Protein AF-A0A9E4HMK1-F1 (afdb_monomer)

Solvent-accessible surface area (backbone atoms only — not comparable to full-atom values): 8522 Å² total; per-residue (Å²): 136,86,45,48,33,66,71,36,53,82,72,46,49,84,88,40,60,79,68,74,46,50,74,46,81,95,35,68,50,79,39,81,86,51,72,78,63,62,40,41,37,46,50,65,45,92,65,36,89,63,64,95,88,54,82,64,61,41,36,42,36,30,26,50,78,39,35,35,36,30,38,37,74,36,62,45,74,70,59,61,72,58,53,50,56,36,47,33,49,40,33,56,49,48,57,73,55,47,64,90,90,56,66,46,41,49,39,55,35,59,44,36,73,41,76,53,71,71,55,50,53,54,46,54,71,45,82,57,71,54,89,52,103,73,43,60,69,49,74,46,60,81,56,80,114

pLDDT: mean 70.64, std 12.21, range [39.84, 85.75]

Structure (mmCIF, N/CA/C/O backbone):
data_AF-A0A9E4HMK1-F1
#
_entry.id   AF-A0A9E4HMK1-F1
#
loop_
_atom_site.group_PDB
_atom_site.id
_atom_site.type_symbol
_atom_site.label_atom_id
_atom_site.label_alt_id
_atom_site.label_comp_id
_atom_site.label_asym_id
_atom_site.label_entity_id
_atom_site.label_seq_id
_atom_site.pdbx_PDB_ins_code
_atom_site.Cartn_x
_atom_site.Cartn_y
_atom_site.Cartn_z
_atom_site.occupancy
_atom_site.B_iso_or_equiv
_atom_site.auth_seq_id
_atom_site.auth_comp_id
_atom_site.auth_asym_id
_atom_site.auth_atom_id
_atom_site.pdbx_PDB_model_num
ATOM 1 N N . MET A 1 1 ? -20.129 -8.670 15.553 1.00 42.12 1 MET A N 1
ATOM 2 C CA . MET A 1 1 ? -18.800 -8.469 14.934 1.00 42.12 1 MET A CA 1
ATOM 3 C C . MET A 1 1 ? -18.951 -7.456 13.807 1.00 42.12 1 MET A C 1
ATOM 5 O O . MET A 1 1 ? -19.588 -7.757 12.803 1.00 42.12 1 MET A O 1
ATOM 9 N N . ASN A 1 2 ? -18.479 -6.226 14.021 1.00 48.38 2 ASN A N 1
ATOM 10 C CA . ASN A 1 2 ? -18.560 -5.139 13.044 1.00 48.38 2 ASN A CA 1
ATOM 11 C C . ASN A 1 2 ? -17.327 -5.214 12.144 1.00 48.38 2 ASN A C 1
ATOM 13 O O . ASN A 1 2 ? -16.246 -4.811 12.554 1.00 48.38 2 ASN A O 1
ATOM 17 N N . GLY A 1 3 ? -17.486 -5.793 10.954 1.00 64.25 3 GLY A N 1
ATOM 18 C CA . GLY A 1 3 ? -16.372 -6.033 10.041 1.00 64.25 3 GLY A CA 1
ATOM 19 C C . GLY A 1 3 ? -15.692 -4.737 9.596 1.00 64.25 3 GLY A C 1
ATOM 20 O O . GLY A 1 3 ? -16.339 -3.853 9.024 1.00 64.25 3 GLY A O 1
ATOM 21 N N . PHE A 1 4 ? -14.389 -4.621 9.840 1.00 67.31 4 PHE A N 1
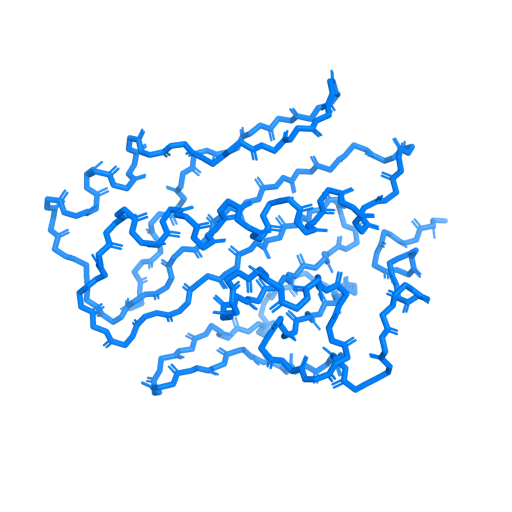ATOM 22 C CA . PHE A 1 4 ? -13.553 -3.499 9.414 1.00 67.31 4 PHE A CA 1
ATOM 23 C C . PHE A 1 4 ? -13.721 -3.217 7.913 1.00 67.31 4 PHE A C 1
ATOM 25 O O . PHE A 1 4 ? -13.953 -2.072 7.516 1.00 67.31 4 PHE A O 1
ATOM 32 N N . ALA A 1 5 ? -13.769 -4.257 7.074 1.00 68.38 5 ALA A N 1
ATOM 33 C CA . ALA A 1 5 ? -14.019 -4.105 5.639 1.00 68.38 5 ALA A CA 1
ATOM 34 C C . ALA A 1 5 ? -15.416 -3.521 5.340 1.00 68.38 5 ALA A C 1
ATOM 36 O O . ALA A 1 5 ? -15.582 -2.711 4.423 1.00 68.38 5 ALA A O 1
ATOM 37 N N . ARG A 1 6 ? -16.430 -3.876 6.142 1.00 69.81 6 ARG A N 1
ATOM 38 C CA . ARG A 1 6 ? -17.801 -3.352 6.016 1.00 69.81 6 ARG A CA 1
ATOM 39 C C . ARG A 1 6 ? -17.878 -1.866 6.369 1.00 69.81 6 ARG A C 1
ATOM 41 O O . ARG A 1 6 ? -18.640 -1.153 5.733 1.00 69.81 6 ARG A O 1
ATOM 48 N N . SER A 1 7 ? -17.078 -1.397 7.325 1.00 70.94 7 SER A N 1
ATOM 49 C CA . SER A 1 7 ? -17.042 0.018 7.732 1.00 70.94 7 SER A CA 1
ATOM 50 C C . SER A 1 7 ? -16.395 0.950 6.695 1.00 70.94 7 SER A C 1
ATOM 52 O O . SER A 1 7 ? -16.710 2.139 6.634 1.00 70.94 7 SER A O 1
ATOM 54 N N . VAL A 1 8 ? -15.505 0.410 5.856 1.00 69.12 8 VAL A N 1
ATOM 55 C CA . VAL A 1 8 ? -14.804 1.156 4.798 1.00 69.12 8 VAL A CA 1
ATOM 56 C C . VAL A 1 8 ? -15.629 1.210 3.513 1.00 69.12 8 VAL A C 1
ATOM 58 O O . VAL A 1 8 ? -15.576 2.199 2.786 1.00 69.12 8 VAL A O 1
ATOM 61 N N . ARG A 1 9 ? -16.439 0.179 3.251 1.00 71.88 9 ARG A N 1
ATOM 62 C CA . ARG A 1 9 ? -17.220 0.023 2.014 1.00 71.88 9 ARG A CA 1
ATOM 63 C C . ARG A 1 9 ? -18.124 1.219 1.646 1.00 71.88 9 ARG A C 1
ATOM 65 O O . ARG A 1 9 ? -18.162 1.543 0.466 1.00 71.88 9 ARG A O 1
ATOM 72 N N . PRO A 1 10 ? -18.807 1.919 2.574 1.00 72.06 10 PRO A N 1
ATOM 73 C CA . PRO A 1 10 ? -19.605 3.102 2.234 1.00 72.06 10 PRO A CA 1
ATOM 74 C C . PRO A 1 10 ? -18.773 4.325 1.820 1.00 72.06 10 PRO A C 1
ATOM 76 O O . PRO A 1 10 ? -19.311 5.262 1.244 1.00 72.06 10 PRO A O 1
ATOM 79 N N . LYS A 1 11 ? -17.467 4.345 2.126 1.00 71.06 11 LYS A N 1
ATOM 80 C CA . LYS A 1 11 ? -16.572 5.485 1.860 1.00 71.06 11 LYS A CA 1
ATOM 81 C C . LYS A 1 11 ? -15.961 5.462 0.454 1.00 71.06 11 LYS A C 1
ATOM 83 O O . LYS A 1 11 ? -15.126 6.308 0.143 1.00 71.06 11 LYS A O 1
ATOM 88 N N . ILE A 1 12 ? -16.325 4.485 -0.375 1.00 66.88 12 ILE A N 1
ATOM 89 C CA . ILE A 1 12 ? -15.730 4.261 -1.694 1.00 66.88 12 ILE A CA 1
ATOM 90 C C . ILE A 1 12 ? -16.798 4.112 -2.774 1.00 66.88 12 ILE A C 1
ATOM 92 O O . ILE A 1 12 ? -17.872 3.566 -2.534 1.00 66.88 12 ILE A O 1
ATOM 96 N N . ALA A 1 13 ? -16.492 4.590 -3.981 1.00 59.56 13 ALA A N 1
ATOM 97 C CA . ALA A 1 13 ? -17.363 4.413 -5.135 1.00 59.56 13 ALA A CA 1
ATOM 98 C C . ALA A 1 13 ? -17.447 2.922 -5.524 1.00 59.56 13 ALA A C 1
ATOM 100 O O . ALA A 1 13 ? -16.430 2.224 -5.562 1.00 59.56 13 ALA A O 1
ATOM 101 N N . ASN A 1 14 ? -18.655 2.439 -5.845 1.00 53.38 14 ASN A N 1
ATOM 102 C CA . ASN A 1 14 ? -18.960 1.022 -6.118 1.00 53.38 14 ASN A CA 1
ATOM 103 C C . ASN A 1 14 ? -18.074 0.355 -7.197 1.00 53.38 14 ASN A C 1
ATOM 105 O O . ASN A 1 14 ? -17.973 -0.867 -7.230 1.00 53.38 14 ASN A O 1
ATOM 109 N N . THR A 1 15 ? -17.404 1.124 -8.058 1.00 50.22 15 THR A N 1
ATOM 110 C CA . THR A 1 15 ? -16.527 0.643 -9.142 1.00 50.22 15 THR A CA 1
ATOM 111 C C . THR A 1 15 ? -15.126 0.209 -8.692 1.00 50.22 15 THR A C 1
ATOM 113 O O . THR A 1 15 ? -14.370 -0.356 -9.490 1.00 50.22 15 THR A O 1
ATOM 116 N N . ALA A 1 16 ? -14.755 0.467 -7.435 1.00 56.44 16 ALA A N 1
ATOM 117 C CA . ALA A 1 16 ? -13.406 0.218 -6.931 1.00 56.44 16 ALA A CA 1
ATOM 118 C C . ALA A 1 16 ? -13.201 -1.177 -6.312 1.00 56.44 16 ALA A C 1
ATOM 120 O O . ALA A 1 16 ? -12.081 -1.468 -5.9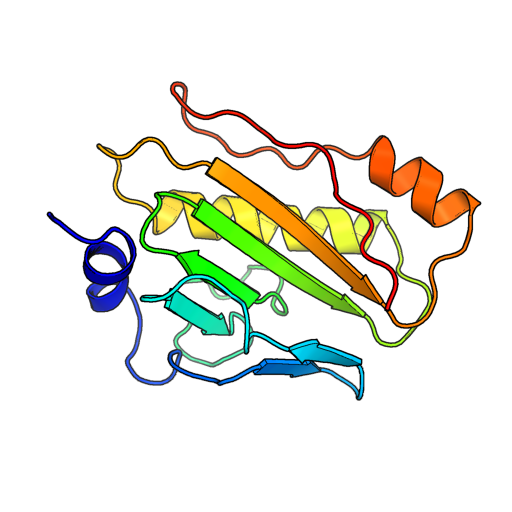07 1.00 56.44 16 ALA A O 1
ATOM 121 N N . CYS A 1 17 ? -14.238 -2.024 -6.230 1.00 55.84 17 CYS A N 1
ATOM 122 C CA . CYS A 1 17 ? -14.233 -3.227 -5.388 1.00 55.84 17 CYS A CA 1
ATOM 123 C C . CYS A 1 17 ? -14.343 -4.547 -6.161 1.00 55.84 17 CYS A C 1
ATOM 125 O O . CYS A 1 17 ? -15.160 -4.657 -7.068 1.00 55.84 17 CYS A O 1
ATOM 127 N N . LEU A 1 18 ? -13.645 -5.562 -5.634 1.00 56.72 18 LEU A N 1
ATOM 128 C CA . LEU A 1 18 ? -13.724 -7.008 -5.920 1.00 56.72 18 LEU A CA 1
ATOM 129 C C . LEU A 1 18 ? -12.919 -7.495 -7.131 1.00 56.72 18 LEU A C 1
ATOM 131 O O . LEU A 1 18 ? -13.330 -7.372 -8.279 1.00 56.72 18 LEU A O 1
ATOM 135 N N . VAL A 1 19 ? -11.782 -8.126 -6.824 1.00 57.03 19 VAL A N 1
ATOM 136 C CA . VAL A 1 19 ? -10.963 -8.893 -7.767 1.00 57.03 19 VAL A CA 1
ATOM 137 C C . VAL A 1 19 ? -10.349 -10.087 -7.014 1.00 57.03 19 VAL A C 1
ATOM 139 O O . VAL A 1 19 ? -9.915 -9.935 -5.867 1.00 57.03 19 VAL A O 1
ATOM 142 N N . ASP A 1 20 ? -10.303 -11.273 -7.630 1.00 61.88 20 ASP A N 1
ATOM 143 C CA . ASP A 1 20 ? -9.651 -12.475 -7.065 1.00 61.88 20 ASP A CA 1
ATOM 144 C C . ASP A 1 20 ? -8.109 -12.387 -7.052 1.00 61.88 20 ASP A C 1
ATOM 146 O O . ASP A 1 20 ? -7.421 -13.197 -6.425 1.00 61.88 20 ASP A O 1
ATOM 150 N N . GLY A 1 21 ? -7.561 -11.346 -7.674 1.00 66.31 21 GLY A N 1
ATOM 151 C CA . GLY A 1 21 ? -6.146 -11.000 -7.691 1.00 66.31 21 GLY A CA 1
ATOM 152 C C . GLY A 1 21 ? -5.950 -9.544 -8.100 1.00 66.31 21 GLY A C 1
ATOM 153 O O . GLY A 1 21 ? -6.849 -8.927 -8.659 1.00 66.31 21 GLY A O 1
ATOM 154 N N . ILE A 1 22 ? -4.776 -8.983 -7.831 1.00 73.88 22 ILE A N 1
ATOM 155 C CA . ILE A 1 22 ? -4.382 -7.667 -8.352 1.00 73.88 22 ILE A CA 1
ATOM 156 C C . ILE A 1 22 ? -3.250 -7.853 -9.351 1.00 73.88 22 ILE A C 1
ATOM 158 O O . ILE A 1 22 ? -2.260 -8.508 -9.042 1.00 73.88 22 ILE A O 1
ATOM 162 N N . GLU A 1 23 ? -3.384 -7.293 -10.548 1.00 70.44 23 GLU A N 1
ATOM 163 C CA . GLU A 1 23 ? -2.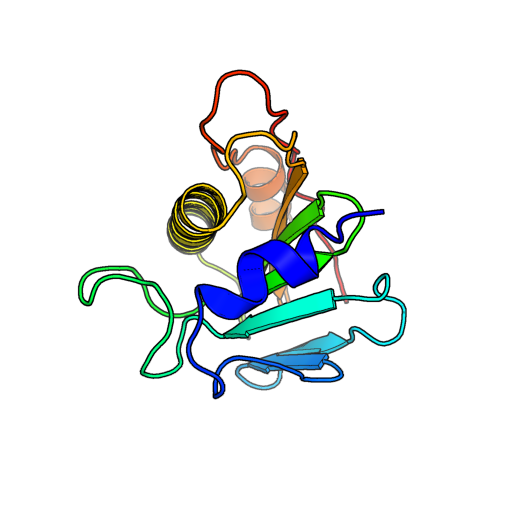368 -7.383 -11.595 1.00 70.44 23 GLU A CA 1
ATOM 164 C C . GLU A 1 23 ? -2.095 -6.006 -12.199 1.00 70.44 23 GLU A C 1
ATOM 166 O O . GLU A 1 23 ? -2.998 -5.191 -12.382 1.00 70.44 23 GLU A O 1
ATOM 171 N N . LYS A 1 24 ? -0.825 -5.742 -12.511 1.00 69.25 24 LYS A N 1
ATOM 172 C CA . LYS A 1 24 ? -0.384 -4.562 -13.244 1.00 69.25 24 LYS A CA 1
ATOM 173 C C . LYS A 1 24 ? 0.865 -4.871 -14.066 1.00 69.25 24 LYS A C 1
ATOM 175 O O . LYS A 1 24 ? 1.874 -5.326 -13.529 1.00 69.25 24 LYS A O 1
ATOM 180 N N . GLY A 1 25 ? 0.821 -4.578 -15.368 1.00 62.19 25 GLY A N 1
ATOM 181 C CA . GLY A 1 25 ? 1.987 -4.689 -16.256 1.00 62.19 25 GLY A CA 1
ATOM 182 C C . GLY A 1 25 ? 2.603 -6.093 -16.298 1.00 62.19 25 GLY A C 1
ATOM 183 O O . GLY A 1 25 ? 3.828 -6.225 -16.269 1.00 62.19 25 GLY A O 1
ATOM 184 N N . GLY A 1 26 ? 1.764 -7.136 -16.287 1.00 65.19 26 GLY A N 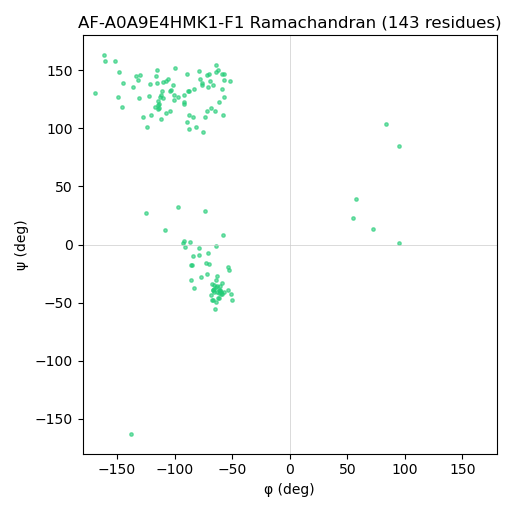1
ATOM 185 C CA . GLY A 1 26 ? 2.181 -8.540 -16.298 1.00 65.19 26 GLY A CA 1
ATOM 186 C C . GLY A 1 26 ? 2.795 -9.036 -14.985 1.00 65.19 26 GLY A C 1
ATOM 187 O O . GLY A 1 26 ? 3.466 -10.068 -14.987 1.00 65.19 26 GLY A O 1
ATOM 188 N N . CYS A 1 27 ? 2.657 -8.288 -13.887 1.00 59.06 27 CYS A N 1
ATOM 189 C CA . CYS A 1 27 ? 3.040 -8.688 -12.535 1.00 59.06 27 CYS A CA 1
ATOM 190 C C . CYS A 1 27 ? 1.797 -8.633 -11.645 1.00 59.06 27 CYS A C 1
ATOM 192 O O . CYS A 1 27 ? 1.025 -7.683 -11.736 1.00 59.06 27 CYS A O 1
ATOM 194 N N . GLY A 1 28 ? 1.599 -9.617 -10.770 1.00 68.00 28 GLY A N 1
ATOM 195 C CA . GLY A 1 28 ? 0.381 -9.677 -9.969 1.00 68.00 28 GLY A CA 1
ATOM 196 C C . GLY A 1 28 ? 0.548 -10.360 -8.624 1.00 68.00 28 GLY A C 1
ATOM 197 O O . GLY A 1 28 ? 1.470 -11.149 -8.403 1.00 68.00 28 GLY A O 1
ATOM 198 N N . VAL A 1 29 ? -0.372 -10.040 -7.721 1.00 69.44 29 VAL A N 1
ATOM 199 C CA . VAL A 1 29 ? -0.545 -10.692 -6.430 1.00 69.44 29 VAL A CA 1
ATOM 200 C C . VAL A 1 29 ? -1.871 -11.446 -6.457 1.00 69.44 29 VAL A C 1
ATOM 202 O O . VAL A 1 29 ? -2.946 -10.852 -6.440 1.00 69.44 29 VAL A O 1
ATOM 205 N N . SER A 1 30 ? -1.776 -12.775 -6.512 1.00 74.19 30 SER A N 1
ATOM 206 C CA . SER A 1 30 ? -2.903 -13.675 -6.232 1.00 74.19 30 SER A CA 1
ATOM 207 C C . SER A 1 30 ? -3.414 -13.429 -4.818 1.00 74.19 30 SER A C 1
ATOM 209 O O . SER A 1 30 ? -2.615 -13.352 -3.882 1.00 74.19 30 SER A O 1
ATOM 211 N N . LEU A 1 31 ? -4.735 -13.327 -4.680 1.00 74.00 31 LEU A N 1
ATOM 212 C CA . LEU A 1 31 ? -5.405 -13.193 -3.395 1.00 74.00 31 LEU A CA 1
ATOM 213 C C . LEU A 1 31 ? -6.161 -14.467 -3.018 1.00 74.00 31 LEU A C 1
ATOM 215 O O . LEU A 1 31 ? -6.959 -14.415 -2.092 1.00 74.00 31 LEU A O 1
ATOM 219 N N . VAL A 1 32 ? -5.954 -15.601 -3.694 1.00 74.00 32 VAL A N 1
ATOM 220 C CA . VAL A 1 32 ? -6.699 -16.847 -3.415 1.00 74.00 32 VAL A CA 1
ATOM 221 C C . VAL A 1 32 ? -6.674 -17.195 -1.920 1.00 74.00 32 VAL A C 1
ATOM 223 O O . VAL A 1 32 ? -7.742 -17.315 -1.323 1.00 74.00 32 VAL A O 1
ATOM 226 N N . ASP A 1 33 ? -5.496 -17.157 -1.293 1.00 70.56 33 ASP A N 1
ATOM 227 C CA . ASP A 1 33 ? -5.312 -17.479 0.133 1.00 70.56 33 ASP A CA 1
ATOM 228 C C . ASP A 1 33 ? -5.412 -16.265 1.075 1.00 70.56 33 ASP A C 1
ATOM 230 O O . ASP A 1 33 ? -5.184 -16.372 2.281 1.00 70.56 33 ASP A O 1
ATOM 234 N N . ALA A 1 34 ? -5.717 -15.073 0.552 1.00 67.56 34 ALA A N 1
ATOM 235 C CA . ALA A 1 34 ? -5.833 -13.888 1.397 1.00 67.56 34 ALA A CA 1
ATOM 236 C C . ALA A 1 34 ? -7.076 -13.994 2.309 1.00 67.56 34 ALA A C 1
ATOM 238 O O . ALA A 1 34 ? -8.140 -14.396 1.827 1.00 67.56 34 ALA A O 1
ATOM 239 N N . PRO A 1 35 ? -7.009 -13.568 3.585 1.00 66.62 35 PRO A N 1
ATOM 240 C CA . PRO A 1 35 ? -8.149 -13.625 4.503 1.00 66.62 35 PRO A CA 1
ATOM 241 C C . PRO A 1 35 ? -9.420 -12.983 3.919 1.00 66.62 35 PRO A C 1
ATOM 243 O O . PRO A 1 35 ? -9.345 -11.954 3.245 1.00 66.62 35 PRO A O 1
ATOM 246 N N . ARG A 1 36 ? -10.590 -13.587 4.163 1.00 68.88 36 ARG A N 1
ATOM 247 C CA . ARG A 1 36 ? -11.917 -13.072 3.768 1.00 68.88 36 ARG A CA 1
ATOM 248 C C . ARG A 1 36 ? -12.754 -12.750 5.027 1.00 68.88 36 ARG A C 1
ATOM 250 O O . ARG A 1 36 ? -12.584 -13.448 6.021 1.00 68.88 36 ARG A O 1
ATOM 257 N N . PRO A 1 37 ? -13.679 -11.766 4.991 1.00 62.03 37 PRO A N 1
ATOM 258 C CA . PRO A 1 37 ? -13.953 -10.855 3.881 1.00 62.03 37 PRO A CA 1
ATOM 259 C C . PRO A 1 37 ? -12.831 -9.824 3.691 1.00 62.03 37 PRO A C 1
ATOM 261 O O . PRO A 1 37 ? -12.196 -9.379 4.646 1.00 62.03 37 PRO A O 1
ATOM 264 N N . ARG A 1 38 ? -12.591 -9.457 2.426 1.00 71.94 38 ARG A N 1
ATOM 265 C CA . ARG A 1 38 ? -11.577 -8.474 2.033 1.00 71.94 38 ARG A CA 1
ATOM 266 C C . ARG A 1 38 ? -12.131 -7.468 1.041 1.00 71.94 38 ARG A C 1
ATOM 268 O O . ARG A 1 38 ? -12.928 -7.815 0.171 1.00 71.94 38 ARG A O 1
ATOM 275 N N . LEU A 1 39 ? -11.668 -6.236 1.163 1.00 74.94 39 LEU A N 1
ATOM 276 C CA . LEU A 1 39 ? -11.972 -5.135 0.266 1.00 74.94 39 LEU A CA 1
ATOM 277 C C . LEU A 1 39 ? -10.686 -4.721 -0.435 1.00 74.94 39 LEU A C 1
ATOM 279 O O . LEU A 1 39 ? -9.748 -4.292 0.228 1.00 74.94 39 LEU A O 1
ATOM 283 N N . VAL A 1 40 ? -10.644 -4.865 -1.755 1.00 78.81 40 VAL A N 1
ATOM 284 C CA . VAL A 1 40 ? -9.532 -4.387 -2.583 1.00 78.81 40 VAL A CA 1
ATOM 285 C C . VAL A 1 40 ? -9.961 -3.072 -3.210 1.00 78.81 40 VAL A C 1
ATOM 287 O O . VAL A 1 40 ? -11.037 -3.029 -3.795 1.00 78.81 40 VAL A O 1
ATOM 290 N N . ILE A 1 41 ? -9.140 -2.035 -3.082 1.00 76.44 41 ILE A N 1
ATOM 291 C CA . ILE A 1 41 ? -9.343 -0.721 -3.691 1.00 76.44 41 ILE A CA 1
ATOM 292 C C . ILE A 1 41 ? -8.196 -0.483 -4.664 1.00 76.44 41 ILE A C 1
ATOM 294 O O . ILE A 1 41 ? -7.039 -0.420 -4.251 1.00 76.44 41 ILE A O 1
ATOM 298 N N . ASP A 1 42 ? -8.524 -0.328 -5.942 1.00 78.56 42 ASP A N 1
ATOM 299 C CA . ASP A 1 42 ? -7.587 0.167 -6.950 1.00 78.56 42 ASP A CA 1
ATOM 300 C C . ASP A 1 42 ? -7.572 1.701 -6.920 1.00 78.56 42 ASP A C 1
ATOM 302 O O . ASP A 1 42 ? -8.549 2.354 -7.298 1.00 78.56 42 ASP A O 1
ATOM 306 N N . LEU A 1 43 ? -6.468 2.280 -6.445 1.00 74.38 43 LEU A N 1
ATOM 307 C CA . LEU A 1 43 ? -6.318 3.728 -6.310 1.00 74.38 43 LEU A CA 1
ATOM 308 C C . LEU A 1 43 ? -5.996 4.432 -7.641 1.00 74.38 43 LEU A C 1
ATOM 310 O O . LEU A 1 43 ? -5.903 5.659 -7.676 1.00 74.38 43 LEU A O 1
ATOM 314 N N . ASP A 1 44 ? -5.820 3.681 -8.733 1.00 71.94 44 ASP A N 1
ATOM 315 C CA . ASP A 1 44 ? -5.638 4.216 -10.089 1.00 71.94 44 ASP A CA 1
ATOM 316 C C . ASP A 1 44 ? -6.985 4.507 -10.782 1.00 71.94 44 ASP A C 1
ATOM 318 O O . ASP A 1 44 ? -7.041 5.260 -11.756 1.00 71.94 44 ASP A O 1
ATOM 322 N N . LYS A 1 45 ? -8.095 3.943 -10.283 1.00 69.56 45 LYS A N 1
ATOM 323 C CA . LYS A 1 45 ? -9.420 4.111 -10.896 1.00 69.56 45 LYS A CA 1
ATOM 324 C C . LYS A 1 45 ? -10.050 5.468 -10.584 1.00 69.56 45 LYS A C 1
ATOM 326 O O . LYS A 1 45 ? -10.000 5.979 -9.464 1.00 69.56 45 LYS A O 1
ATOM 331 N N . THR A 1 46 ? -10.735 6.031 -11.580 1.00 62.69 46 THR A N 1
ATOM 332 C CA . THR A 1 46 ? -11.576 7.222 -11.410 1.00 62.69 46 THR A CA 1
ATOM 333 C C . THR A 1 46 ? -12.640 6.959 -10.342 1.00 62.69 46 THR A C 1
ATOM 335 O O . THR A 1 46 ? -13.372 5.975 -10.426 1.00 62.69 46 THR A O 1
ATOM 338 N N . GLY A 1 47 ? -12.722 7.836 -9.338 1.00 61.81 47 GLY A N 1
ATOM 339 C CA . GLY A 1 47 ? -13.620 7.663 -8.190 1.00 61.81 47 GLY A CA 1
ATOM 340 C C . GLY A 1 47 ? -12.977 7.001 -6.967 1.00 61.81 47 GLY A C 1
ATOM 341 O O . GLY A 1 47 ? -13.657 6.828 -5.956 1.00 61.81 47 GLY A O 1
ATOM 342 N N . ALA A 1 48 ? -11.681 6.663 -7.016 1.00 66.12 48 ALA A N 1
ATOM 343 C CA . ALA A 1 48 ? -10.926 6.304 -5.819 1.00 66.12 48 ALA A CA 1
ATOM 344 C C . ALA A 1 48 ? -10.946 7.461 -4.793 1.00 66.12 48 ALA A C 1
ATOM 346 O O . ALA A 1 48 ? -10.930 8.630 -5.190 1.00 66.12 48 ALA A O 1
ATOM 347 N N . PRO A 1 49 ? -10.936 7.173 -3.479 1.00 64.19 49 PRO A N 1
ATOM 348 C CA . PRO A 1 49 ? -11.060 8.168 -2.404 1.00 64.19 49 PRO A CA 1
ATOM 349 C C . PRO A 1 49 ? -9.795 9.034 -2.196 1.00 64.19 49 PRO A C 1
ATOM 351 O O . PRO A 1 49 ? -9.515 9.487 -1.086 1.00 64.19 49 PRO A O 1
ATOM 354 N N . LEU A 1 50 ? -9.008 9.263 -3.252 1.00 64.19 50 LEU A N 1
ATOM 355 C CA . LEU A 1 50 ? -7.800 10.086 -3.235 1.00 64.19 50 LEU A CA 1
ATOM 356 C C . LEU A 1 50 ? -8.039 11.427 -3.924 1.00 64.19 50 LEU A C 1
ATOM 358 O O . LEU A 1 50 ? -8.703 11.516 -4.955 1.00 64.19 50 LEU A O 1
ATOM 362 N N . GLY A 1 51 ? -7.443 12.486 -3.376 1.00 55.97 51 GLY A N 1
ATOM 363 C CA . GLY A 1 51 ? -7.457 13.799 -4.019 1.00 55.97 51 GLY A CA 1
ATOM 364 C C . GLY A 1 51 ? -6.700 13.777 -5.353 1.00 55.97 51 GLY A C 1
ATOM 365 O O . GLY A 1 51 ? -5.707 13.064 -5.493 1.00 55.97 51 GLY A O 1
ATOM 366 N N . LYS A 1 52 ? -7.122 14.605 -6.323 1.00 50.88 52 LYS A N 1
ATOM 367 C CA . LYS A 1 52 ? -6.5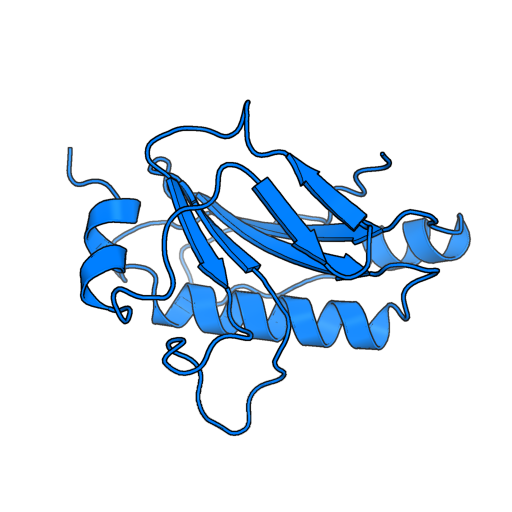68 14.667 -7.698 1.00 50.88 52 LYS A CA 1
ATOM 368 C C . LYS A 1 52 ? -5.037 14.842 -7.779 1.00 50.88 52 LYS A C 1
ATOM 370 O O . LYS A 1 52 ? -4.458 14.496 -8.804 1.00 50.88 52 LYS A O 1
ATOM 375 N N . ALA A 1 53 ? -4.405 15.356 -6.722 1.00 50.47 53 ALA A N 1
ATOM 376 C CA . ALA A 1 53 ? -2.968 15.626 -6.628 1.00 50.47 53 ALA A CA 1
ATOM 377 C C . ALA A 1 53 ? -2.130 14.481 -6.014 1.00 50.47 53 ALA A C 1
ATOM 379 O O . ALA A 1 53 ? -0.924 14.637 -5.836 1.00 50.47 53 ALA A O 1
ATOM 380 N N . GLN A 1 54 ? -2.737 13.350 -5.639 1.00 56.28 54 GLN A N 1
ATOM 381 C CA . GLN A 1 54 ? -2.014 12.252 -4.991 1.00 56.28 54 GLN A CA 1
ATOM 382 C C . GLN A 1 54 ? -1.438 11.274 -6.017 1.00 56.28 54 GLN A C 1
ATOM 384 O O . GLN A 1 54 ? -2.010 11.070 -7.088 1.00 56.28 54 GLN A O 1
ATOM 389 N N . ILE A 1 55 ? -0.276 10.697 -5.691 1.00 57.09 55 ILE A N 1
ATOM 390 C CA . ILE A 1 55 ? 0.427 9.741 -6.548 1.00 57.09 55 ILE A CA 1
ATOM 391 C C . ILE A 1 55 ? -0.514 8.561 -6.814 1.00 57.09 55 ILE A C 1
ATOM 393 O O . ILE A 1 55 ? -0.864 7.818 -5.903 1.00 57.09 55 ILE A O 1
ATOM 397 N N . LYS A 1 56 ? -0.959 8.444 -8.064 1.00 60.75 56 LYS A N 1
ATOM 398 C CA . LYS A 1 56 ? -1.822 7.366 -8.552 1.00 60.75 56 LYS A CA 1
ATOM 399 C C . LYS A 1 56 ? -0.952 6.137 -8.780 1.00 60.75 56 LYS A C 1
ATOM 401 O O . LYS A 1 56 ? 0.198 6.306 -9.190 1.00 60.75 56 LYS A O 1
ATOM 406 N N . ARG A 1 57 ? -1.520 4.941 -8.606 1.00 65.06 57 ARG A N 1
ATOM 407 C CA . ARG A 1 57 ? -0.897 3.599 -8.659 1.00 65.06 57 ARG A CA 1
ATOM 408 C C . ARG A 1 57 ? -0.488 3.080 -7.278 1.00 65.06 57 ARG A C 1
ATOM 410 O O . ARG A 1 57 ? 0.666 3.235 -6.908 1.00 65.06 57 ARG A O 1
ATOM 417 N N . ASP A 1 58 ? -1.465 2.476 -6.600 1.00 74.56 58 ASP A N 1
ATOM 418 C CA . ASP A 1 58 ? -1.336 1.541 -5.475 1.00 74.56 58 ASP A CA 1
ATOM 419 C C . ASP A 1 58 ? -2.657 0.753 -5.343 1.00 74.56 58 ASP A C 1
ATOM 421 O O . ASP A 1 58 ? -3.716 1.223 -5.774 1.00 74.56 58 ASP A O 1
ATOM 425 N N . PHE A 1 59 ? -2.613 -0.422 -4.717 1.00 80.75 59 PHE A N 1
ATOM 426 C CA . PHE A 1 59 ? -3.802 -1.146 -4.261 1.00 80.75 59 PHE A CA 1
ATOM 427 C C . PHE A 1 59 ? -3.871 -1.122 -2.735 1.00 80.75 59 PHE A C 1
ATOM 429 O O . PHE A 1 59 ? -2.855 -1.313 -2.070 1.00 80.75 59 PHE A O 1
ATOM 436 N N . LEU A 1 60 ? -5.063 -0.950 -2.163 1.00 81.69 60 LEU A N 1
ATOM 437 C CA . LEU A 1 60 ? -5.290 -1.161 -0.731 1.00 81.69 60 LEU A CA 1
ATOM 438 C C . LEU A 1 60 ? -6.157 -2.388 -0.513 1.00 81.69 60 LEU A C 1
ATOM 440 O O . LEU A 1 60 ? -7.214 -2.514 -1.123 1.00 81.69 60 LEU A O 1
ATOM 444 N N . LEU A 1 61 ? -5.738 -3.261 0.394 1.00 82.31 61 LEU A N 1
ATOM 445 C CA . LEU A 1 61 ? -6.522 -4.396 0.843 1.00 82.31 61 LEU A CA 1
ATOM 446 C C . LEU A 1 61 ? -6.888 -4.201 2.304 1.00 82.31 61 LEU A C 1
ATOM 448 O O . LEU A 1 61 ? -6.003 -4.120 3.148 1.00 82.31 61 LEU A O 1
ATOM 452 N N . PHE A 1 62 ? -8.181 -4.173 2.600 1.00 76.00 62 PHE A N 1
ATOM 453 C CA . PHE A 1 62 ? -8.708 -4.178 3.959 1.00 76.00 62 PHE A CA 1
ATOM 454 C C . PHE A 1 62 ? -9.239 -5.578 4.241 1.00 76.00 62 PHE A C 1
ATOM 456 O O . PHE A 1 62 ? -10.184 -6.012 3.583 1.00 76.00 62 PHE A O 1
ATOM 463 N N . ALA A 1 63 ? -8.630 -6.286 5.186 1.00 77.12 63 ALA A N 1
ATOM 464 C CA . ALA A 1 63 ? -9.128 -7.563 5.689 1.00 77.12 63 ALA A CA 1
ATOM 465 C C . ALA A 1 63 ? -9.862 -7.344 7.019 1.00 77.12 63 ALA A C 1
ATOM 467 O O . ALA A 1 63 ? -9.517 -6.430 7.763 1.00 77.12 63 ALA A O 1
ATOM 468 N N . ASP A 1 64 ? -10.841 -8.190 7.345 1.00 69.12 64 ASP A N 1
ATOM 469 C CA . ASP A 1 64 ? -11.697 -8.032 8.540 1.00 69.12 64 ASP A CA 1
ATOM 470 C C . ASP A 1 64 ? -10.971 -8.127 9.900 1.00 69.12 64 ASP A C 1
ATOM 472 O O . ASP A 1 64 ? -11.590 -7.952 10.942 1.00 69.12 64 ASP A O 1
ATOM 476 N N . SER A 1 65 ? -9.659 -8.371 9.896 1.00 66.81 65 SER A N 1
ATOM 477 C CA . SER A 1 65 ? -8.787 -8.488 11.069 1.00 66.81 65 SER A CA 1
ATOM 478 C C . SER A 1 65 ? -8.033 -7.190 11.408 1.00 66.81 65 SER A C 1
ATOM 480 O O . SER A 1 65 ? -6.864 -7.250 11.791 1.00 66.81 65 SER A O 1
ATOM 482 N N . ASP A 1 66 ? -8.627 -6.023 11.149 1.00 78.00 66 ASP A N 1
ATOM 483 C CA . ASP A 1 66 ? -7.998 -4.698 11.300 1.00 78.00 66 ASP A CA 1
ATOM 484 C C . ASP A 1 66 ? -6.669 -4.539 10.534 1.00 78.00 66 ASP A C 1
ATOM 486 O O . ASP A 1 66 ? -5.819 -3.708 10.861 1.00 78.00 66 ASP A O 1
ATOM 490 N N . LEU A 1 67 ? -6.467 -5.359 9.500 1.00 82.00 67 LEU A N 1
ATOM 491 C CA . LEU A 1 67 ? -5.257 -5.386 8.692 1.00 82.00 67 LEU A CA 1
ATOM 492 C C . LEU A 1 67 ? -5.499 -4.622 7.393 1.00 82.00 67 LEU A C 1
ATOM 494 O O . LEU A 1 67 ? -6.396 -4.962 6.617 1.00 82.00 67 LEU A O 1
ATOM 498 N N . VAL A 1 68 ? -4.645 -3.635 7.135 1.00 84.50 68 VAL A N 1
ATOM 499 C CA . VAL A 1 68 ? -4.565 -2.949 5.847 1.00 84.50 68 VAL A CA 1
ATOM 500 C C . VAL A 1 68 ? -3.243 -3.271 5.181 1.00 84.50 68 VAL A C 1
ATOM 502 O O . VAL A 1 68 ? -2.177 -3.082 5.767 1.00 84.50 68 VAL A O 1
ATOM 505 N N . ILE A 1 69 ? -3.308 -3.733 3.939 1.00 84.69 69 ILE A N 1
ATOM 506 C CA . ILE A 1 69 ? -2.137 -4.009 3.115 1.00 84.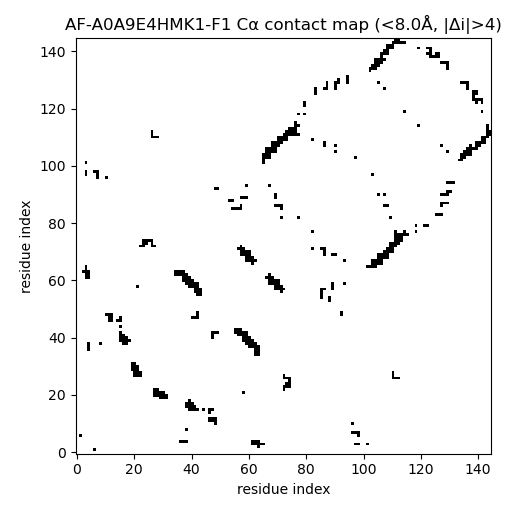69 69 ILE A CA 1
ATOM 507 C C . ILE A 1 69 ? -2.133 -3.018 1.958 1.00 84.69 69 ILE A C 1
ATOM 509 O O . ILE A 1 69 ? -3.047 -3.033 1.137 1.00 84.69 69 ILE A O 1
ATOM 513 N N . ALA A 1 70 ? -1.112 -2.168 1.885 1.00 85.50 70 ALA A N 1
ATOM 514 C CA . ALA A 1 70 ? -0.863 -1.364 0.694 1.00 85.50 70 ALA A CA 1
ATOM 515 C C . ALA A 1 70 ? 0.087 -2.131 -0.216 1.00 85.50 70 ALA A C 1
ATOM 517 O O . ALA A 1 70 ? 1.180 -2.497 0.213 1.00 85.50 70 ALA A O 1
ATOM 518 N N . VAL A 1 71 ? -0.329 -2.387 -1.450 1.00 84.56 71 VAL A N 1
ATOM 519 C CA . VAL A 1 71 ? 0.465 -3.123 -2.428 1.00 84.56 71 VAL A CA 1
ATOM 520 C C . VAL A 1 71 ? 0.836 -2.195 -3.566 1.00 84.56 71 VAL A C 1
ATOM 522 O O . VAL A 1 71 ? -0.044 -1.713 -4.279 1.00 84.56 71 VAL A O 1
ATOM 525 N N . GLU A 1 72 ? 2.138 -2.026 -3.772 1.00 85.75 72 GLU A N 1
ATOM 526 C CA . GLU A 1 72 ? 2.673 -1.423 -4.985 1.00 85.75 72 GLU A CA 1
ATOM 527 C C . GLU A 1 72 ? 3.256 -2.509 -5.890 1.00 85.75 72 GLU A C 1
ATOM 529 O O . GLU A 1 72 ? 4.021 -3.366 -5.439 1.00 85.75 72 GLU A O 1
ATOM 534 N N . ILE A 1 73 ? 2.904 -2.480 -7.177 1.00 83.62 73 ILE A N 1
ATOM 535 C CA . ILE A 1 73 ? 3.337 -3.483 -8.159 1.00 83.62 73 ILE A CA 1
ATOM 536 C C . ILE A 1 73 ? 4.234 -2.828 -9.209 1.00 83.62 73 ILE A C 1
ATOM 538 O O . ILE A 1 73 ? 3.828 -1.895 -9.905 1.00 83.62 73 ILE A O 1
ATOM 542 N N . LYS A 1 74 ? 5.452 -3.354 -9.373 1.00 82.62 74 LYS A N 1
ATOM 543 C CA . LYS A 1 74 ? 6.431 -2.899 -10.371 1.00 82.62 74 LYS A CA 1
ATOM 544 C C . LYS A 1 74 ? 6.840 -4.046 -11.294 1.00 82.62 74 LYS A C 1
ATOM 546 O O . LYS A 1 74 ? 7.284 -5.091 -10.837 1.00 82.62 74 LYS A O 1
ATOM 551 N N . SER A 1 75 ? 6.758 -3.834 -12.605 1.00 78.69 75 SER A N 1
ATOM 552 C CA . SER A 1 75 ? 7.115 -4.846 -13.611 1.00 78.69 75 SER A CA 1
ATOM 553 C C . SER A 1 75 ? 8.626 -5.097 -13.754 1.00 78.69 75 SER A C 1
ATOM 555 O O . SER A 1 75 ? 9.010 -6.121 -14.313 1.00 78.69 75 SER A O 1
ATOM 557 N N . GLY A 1 76 ? 9.482 -4.209 -13.232 1.00 77.88 76 GLY A N 1
ATOM 558 C CA . GLY A 1 76 ? 10.948 -4.312 -13.290 1.00 77.88 76 GLY A CA 1
ATOM 559 C C . GLY A 1 76 ? 11.631 -3.938 -11.973 1.00 77.88 76 GLY A C 1
ATOM 560 O O . GLY A 1 76 ? 10.978 -3.885 -10.926 1.00 77.88 76 GLY A O 1
ATOM 561 N N . ASN A 1 77 ? 12.943 -3.662 -12.017 1.00 79.81 77 ASN A N 1
ATOM 562 C CA . ASN A 1 77 ? 13.707 -3.281 -10.826 1.00 79.81 77 ASN A CA 1
ATOM 563 C C . ASN A 1 77 ? 13.204 -1.931 -10.275 1.00 79.81 77 ASN A C 1
ATOM 565 O O . ASN A 1 77 ? 13.324 -0.910 -10.959 1.00 79.81 77 ASN A O 1
ATOM 569 N N . PRO A 1 78 ? 12.621 -1.901 -9.068 1.00 79.44 78 PRO A N 1
ATOM 570 C CA . PRO A 1 78 ? 11.929 -0.721 -8.576 1.00 79.44 78 PRO A CA 1
ATOM 571 C C . PRO A 1 78 ? 12.905 0.369 -8.118 1.00 79.44 78 PRO A C 1
ATOM 573 O O . PRO A 1 78 ? 13.876 0.100 -7.411 1.00 79.44 78 PRO A O 1
ATOM 576 N N . ASN A 1 79 ? 12.599 1.632 -8.436 1.00 85.44 79 ASN A N 1
ATOM 577 C CA . ASN A 1 79 ? 13.203 2.764 -7.737 1.00 85.44 79 ASN A CA 1
ATOM 578 C C . ASN A 1 79 ? 12.615 2.834 -6.319 1.00 85.44 79 ASN A C 1
ATOM 580 O O . ASN A 1 79 ? 11.423 3.081 -6.144 1.00 85.44 79 ASN A O 1
ATOM 584 N N . ILE A 1 80 ? 13.457 2.624 -5.310 1.00 82.88 80 ILE A N 1
ATOM 585 C CA . ILE A 1 80 ? 13.037 2.509 -3.906 1.00 82.88 80 ILE A CA 1
ATOM 586 C C . ILE A 1 80 ? 12.457 3.814 -3.380 1.00 82.88 80 ILE A C 1
ATOM 588 O O . ILE A 1 80 ? 11.448 3.794 -2.683 1.00 82.88 80 ILE A O 1
ATOM 592 N N . THR A 1 81 ? 13.059 4.951 -3.726 1.00 83.88 81 THR A N 1
ATOM 593 C CA . THR A 1 81 ? 12.566 6.265 -3.303 1.00 83.88 81 THR A CA 1
ATOM 594 C C . THR A 1 81 ? 11.163 6.504 -3.843 1.00 83.88 81 THR A C 1
ATOM 596 O O . THR A 1 81 ? 10.287 6.975 -3.118 1.00 83.88 81 THR A O 1
ATOM 599 N N . GLN A 1 82 ? 10.926 6.136 -5.103 1.00 82.81 82 GLN A N 1
ATOM 600 C CA . GLN A 1 82 ? 9.608 6.244 -5.716 1.00 82.81 82 GLN A CA 1
ATOM 601 C C . GLN A 1 82 ? 8.608 5.268 -5.083 1.00 82.81 82 GLN A C 1
ATOM 603 O O . GLN A 1 82 ? 7.531 5.696 -4.677 1.00 82.81 82 GLN A O 1
ATOM 608 N N . ALA A 1 83 ? 8.984 3.995 -4.928 1.00 82.50 83 ALA A N 1
ATOM 609 C CA . ALA A 1 83 ? 8.140 2.975 -4.308 1.00 82.50 83 ALA A CA 1
ATOM 610 C C . ALA A 1 83 ? 7.765 3.341 -2.863 1.00 82.50 83 ALA A C 1
ATOM 612 O O . ALA A 1 83 ? 6.612 3.200 -2.470 1.00 82.50 83 ALA A O 1
ATOM 613 N N . LYS A 1 84 ? 8.708 3.889 -2.085 1.00 83.31 84 LYS A N 1
ATOM 614 C CA . LYS A 1 84 ? 8.451 4.396 -0.732 1.00 83.31 84 LYS A CA 1
ATOM 615 C C . LYS A 1 84 ? 7.434 5.538 -0.747 1.00 83.31 84 LYS A C 1
ATOM 617 O O . LYS A 1 84 ? 6.517 5.532 0.065 1.00 83.31 84 LYS A O 1
ATOM 622 N N . ARG A 1 85 ? 7.579 6.514 -1.652 1.00 83.19 85 ARG A N 1
ATOM 623 C CA . ARG A 1 85 ? 6.633 7.642 -1.763 1.00 83.19 85 ARG A CA 1
ATOM 624 C C . ARG A 1 85 ? 5.219 7.178 -2.118 1.00 83.19 85 ARG A C 1
ATOM 626 O O . ARG A 1 85 ? 4.266 7.723 -1.572 1.00 83.19 85 ARG A O 1
ATOM 633 N N . GLN A 1 86 ? 5.097 6.185 -2.996 1.00 83.44 86 GLN A N 1
ATOM 634 C CA . GLN A 1 86 ? 3.813 5.575 -3.357 1.00 83.44 86 GLN A CA 1
ATOM 635 C C . GLN A 1 86 ? 3.192 4.866 -2.155 1.00 83.44 86 GLN A C 1
ATOM 637 O O . GLN A 1 86 ? 2.155 5.290 -1.663 1.00 83.44 86 GLN A O 1
ATOM 642 N N . LEU A 1 87 ? 3.915 3.936 -1.533 1.00 82.50 87 LEU A N 1
ATOM 643 C CA . LEU A 1 87 ? 3.422 3.226 -0.350 1.00 82.50 87 LEU A CA 1
ATOM 644 C C . LEU A 1 87 ? 3.078 4.157 0.825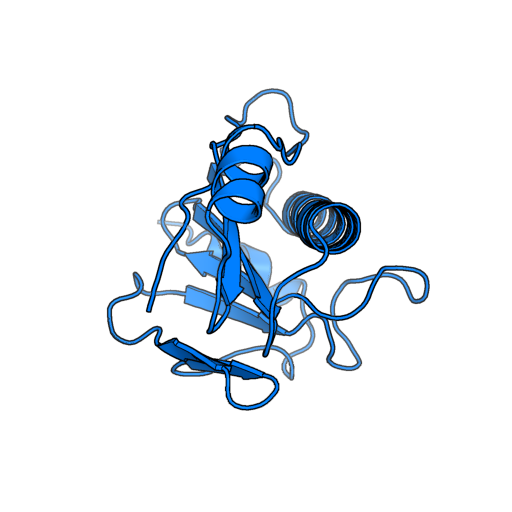 1.00 82.50 87 LEU A C 1
ATOM 646 O O . LEU A 1 87 ? 2.124 3.889 1.552 1.00 82.50 87 LEU A O 1
ATOM 650 N N . GLN A 1 88 ? 3.795 5.273 0.993 1.00 84.88 88 GLN A N 1
ATOM 651 C CA . GLN A 1 88 ? 3.432 6.316 1.956 1.00 84.88 88 GLN A CA 1
ATOM 652 C C . GLN A 1 88 ? 2.115 7.017 1.590 1.00 84.88 88 GLN A C 1
ATOM 654 O O . GLN A 1 88 ? 1.313 7.317 2.472 1.00 84.88 88 GLN A O 1
ATOM 659 N N . ALA A 1 89 ? 1.854 7.264 0.304 1.00 80.88 89 ALA A N 1
ATOM 660 C CA . ALA A 1 89 ? 0.554 7.752 -0.149 1.00 80.88 89 ALA A CA 1
ATOM 661 C C . ALA A 1 89 ? -0.557 6.726 0.141 1.00 80.88 89 ALA A C 1
ATOM 663 O O . ALA A 1 89 ? -1.611 7.116 0.647 1.00 80.88 89 ALA A O 1
ATOM 664 N N . GLY A 1 90 ? -0.291 5.432 -0.070 1.00 81.25 90 GLY A N 1
ATOM 665 C CA . GLY A 1 90 ? -1.170 4.335 0.341 1.00 81.25 90 GLY A CA 1
ATOM 666 C C . GLY A 1 90 ? -1.440 4.307 1.851 1.00 81.25 90 GLY A C 1
ATOM 667 O O . GLY A 1 90 ? -2.588 4.161 2.266 1.00 81.25 90 GLY A O 1
ATOM 668 N N . ALA A 1 91 ? -0.423 4.529 2.686 1.00 82.31 91 ALA A N 1
ATOM 669 C CA . ALA A 1 91 ? -0.577 4.636 4.140 1.00 82.31 91 ALA A CA 1
ATOM 670 C C . ALA A 1 91 ? -1.468 5.822 4.541 1.00 82.31 91 ALA A C 1
ATOM 672 O O . ALA A 1 91 ? -2.403 5.666 5.324 1.00 82.31 91 ALA A O 1
ATOM 673 N N . ASN A 1 92 ? -1.241 6.991 3.941 1.00 82.62 92 ASN A N 1
ATOM 674 C CA . ASN A 1 92 ? -2.049 8.186 4.189 1.00 82.62 92 ASN A CA 1
ATOM 675 C C . ASN A 1 92 ? -3.510 7.993 3.743 1.00 82.62 92 ASN A C 1
ATOM 677 O O . ASN A 1 92 ? -4.436 8.494 4.378 1.00 82.62 92 ASN A O 1
ATOM 681 N N . ALA A 1 93 ? -3.726 7.270 2.643 1.00 80.38 93 ALA A N 1
ATOM 682 C CA . ALA A 1 93 ? -5.051 6.903 2.164 1.00 80.38 93 ALA A CA 1
ATOM 683 C C . ALA A 1 93 ? -5.757 5.935 3.119 1.00 80.38 93 ALA A C 1
ATOM 685 O O . ALA A 1 93 ? -6.907 6.160 3.496 1.00 80.38 93 ALA A O 1
ATOM 686 N N . ALA A 1 94 ? -5.049 4.885 3.540 1.00 81.38 94 ALA A N 1
ATOM 687 C CA . ALA A 1 94 ? -5.536 3.917 4.508 1.00 81.38 94 ALA A CA 1
ATOM 688 C C . ALA A 1 94 ? -5.946 4.587 5.822 1.00 81.38 94 ALA A C 1
ATOM 690 O O . ALA A 1 94 ? -6.994 4.248 6.362 1.00 81.38 94 ALA A O 1
ATOM 691 N N . ASP A 1 95 ? -5.180 5.568 6.304 1.00 82.12 95 ASP A N 1
ATOM 692 C CA . ASP A 1 95 ? -5.478 6.253 7.563 1.00 82.12 95 ASP A CA 1
ATOM 693 C C . ASP A 1 95 ? -6.766 7.090 7.485 1.00 82.12 95 ASP A C 1
ATOM 695 O O . ASP A 1 95 ? -7.595 7.053 8.394 1.00 82.12 95 ASP A O 1
ATOM 699 N N . ARG A 1 96 ? -7.006 7.761 6.351 1.00 80.50 96 ARG A N 1
ATOM 700 C CA . ARG A 1 96 ? -8.258 8.502 6.102 1.00 80.50 96 ARG A CA 1
ATOM 701 C C . ARG A 1 96 ? -9.481 7.589 6.009 1.00 80.50 96 ARG A C 1
ATOM 703 O O . ARG A 1 96 ? -10.585 7.986 6.384 1.00 80.50 96 ARG A O 1
ATOM 710 N N . LEU A 1 97 ? -9.299 6.389 5.461 1.00 79.38 97 LEU A N 1
ATOM 711 C CA . LEU A 1 97 ? -10.378 5.429 5.230 1.00 79.38 97 LEU A CA 1
ATOM 712 C C . LEU A 1 97 ? -10.701 4.597 6.469 1.00 79.38 97 LEU A C 1
ATOM 714 O O . LEU A 1 97 ? -11.878 4.320 6.726 1.00 79.38 97 LEU A O 1
ATOM 718 N N . ALA A 1 98 ? -9.681 4.225 7.239 1.00 79.12 98 ALA A N 1
ATOM 719 C CA . ALA A 1 98 ? -9.820 3.433 8.447 1.00 79.12 98 ALA A CA 1
ATOM 720 C C . ALA A 1 98 ? -10.769 4.105 9.460 1.00 79.12 98 ALA A C 1
ATOM 722 O O . ALA A 1 98 ? -10.760 5.330 9.617 1.00 79.12 98 ALA A O 1
ATOM 723 N N . PRO A 1 99 ? -11.600 3.333 10.181 1.00 75.69 99 PRO A N 1
ATOM 724 C CA . PRO A 1 99 ? -12.299 3.832 11.357 1.00 75.69 99 PRO A CA 1
ATOM 725 C C . PRO A 1 99 ? -11.314 4.373 12.401 1.00 75.69 99 PRO A C 1
ATOM 727 O O . PRO A 1 99 ? -10.183 3.894 12.543 1.00 75.69 99 PRO A O 1
ATOM 730 N N . ARG A 1 100 ? -11.731 5.412 13.129 1.00 77.38 100 ARG A N 1
ATOM 731 C CA . ARG A 1 100 ? -10.885 6.073 14.140 1.00 77.38 100 ARG A CA 1
ATOM 732 C C . ARG A 1 100 ? -10.789 5.269 15.437 1.00 77.38 100 ARG A C 1
ATOM 734 O O . ARG A 1 100 ? -9.787 5.360 16.136 1.00 77.38 100 ARG A O 1
ATOM 741 N N . ASP A 1 101 ? -11.817 4.486 15.722 1.00 75.75 101 ASP A N 1
ATOM 742 C CA . ASP A 1 101 ? -12.015 3.648 16.903 1.00 75.75 101 ASP A CA 1
ATOM 743 C C . ASP A 1 101 ? -11.341 2.270 16.805 1.00 75.75 101 ASP A C 1
ATOM 745 O O . ASP A 1 101 ? -11.217 1.575 17.810 1.00 75.75 101 ASP A O 1
ATOM 749 N N . VAL A 1 102 ? -10.842 1.896 15.623 1.00 73.31 102 VAL A N 1
ATOM 750 C CA . VAL A 1 102 ? -10.200 0.599 15.378 1.00 73.31 102 VAL A CA 1
ATOM 751 C C . VAL A 1 102 ? -8.673 0.726 15.361 1.00 73.31 102 VAL A C 1
ATOM 753 O O . VAL A 1 102 ? -8.097 1.651 14.769 1.00 73.31 102 VAL A O 1
ATOM 756 N N . ARG A 1 103 ? -7.991 -0.230 16.008 1.00 76.38 103 ARG A N 1
ATOM 757 C CA . ARG A 1 103 ? -6.529 -0.351 15.960 1.00 76.38 103 ARG A CA 1
ATOM 758 C C . ARG A 1 103 ? -6.117 -1.060 14.677 1.00 76.38 103 ARG A C 1
ATOM 760 O O . ARG A 1 103 ? -6.146 -2.277 14.599 1.00 76.38 103 ARG A O 1
ATOM 767 N N . VAL A 1 104 ? -5.667 -0.284 13.700 1.00 79.06 104 VAL A N 1
ATOM 768 C CA . VAL A 1 104 ? -5.266 -0.824 12.400 1.00 79.06 104 VAL A CA 1
ATOM 769 C C . VAL A 1 104 ? -3.795 -1.229 12.383 1.00 79.06 104 VAL A C 1
ATOM 771 O O . VAL A 1 104 ? -2.920 -0.449 12.764 1.00 79.06 104 VAL A O 1
ATOM 774 N N . THR A 1 105 ? -3.527 -2.433 11.883 1.00 83.62 105 THR A N 1
ATOM 775 C CA . THR A 1 105 ? -2.192 -2.886 11.488 1.00 83.62 105 THR A CA 1
ATOM 776 C C . THR A 1 105 ? -1.984 -2.570 10.014 1.00 83.62 105 THR A C 1
ATOM 778 O O . THR A 1 105 ? -2.722 -3.066 9.167 1.00 83.62 105 THR A O 1
ATOM 781 N N . PHE A 1 106 ? -0.968 -1.773 9.690 1.00 83.94 106 PHE A N 1
ATOM 782 C CA . PHE A 1 106 ? -0.634 -1.442 8.306 1.00 83.94 106 PHE A CA 1
ATOM 783 C C . PHE A 1 106 ? 0.587 -2.233 7.830 1.00 83.94 106 PHE A C 1
ATOM 785 O O . PHE A 1 106 ? 1.604 -2.296 8.522 1.00 83.94 106 PHE A O 1
ATOM 792 N N . ARG A 1 107 ? 0.498 -2.829 6.637 1.00 84.62 107 ARG A N 1
ATOM 793 C CA . ARG A 1 107 ? 1.594 -3.571 6.004 1.00 84.62 107 ARG A CA 1
ATOM 794 C C . ARG A 1 107 ? 1.848 -3.062 4.583 1.00 84.62 107 ARG A C 1
ATOM 796 O O . ARG A 1 107 ? 1.032 -3.324 3.699 1.00 84.62 107 ARG A O 1
ATOM 803 N N . PRO A 1 108 ? 2.972 -2.374 4.329 1.00 83.69 108 PRO A N 1
ATOM 804 C CA . PRO A 1 108 ? 3.382 -2.057 2.970 1.00 83.69 108 PRO A CA 1
ATOM 805 C C . PRO A 1 108 ? 3.963 -3.305 2.294 1.00 83.69 108 PRO A C 1
ATOM 807 O O . PRO A 1 108 ? 4.752 -4.039 2.889 1.00 83.69 108 PRO A O 1
ATOM 810 N N . VAL A 1 109 ? 3.598 -3.538 1.040 1.00 84.25 109 VAL A N 1
ATOM 811 C CA . VAL A 1 109 ? 4.098 -4.635 0.210 1.00 84.25 109 VAL A CA 1
ATOM 812 C C . VAL A 1 109 ? 4.522 -4.061 -1.132 1.00 84.25 109 VAL A C 1
ATOM 814 O O . VAL A 1 109 ? 3.739 -3.421 -1.824 1.00 84.25 109 VAL A O 1
ATOM 817 N N . LEU A 1 110 ? 5.763 -4.330 -1.524 1.00 84.75 110 LEU A N 1
ATOM 818 C CA . LEU A 1 110 ? 6.248 -4.060 -2.872 1.00 84.75 110 LEU A CA 1
ATOM 819 C C . LEU A 1 110 ? 6.404 -5.386 -3.608 1.00 84.75 110 LEU A C 1
ATOM 821 O O . LEU A 1 110 ? 7.265 -6.191 -3.256 1.00 84.75 110 LEU A O 1
ATOM 825 N N . ALA A 1 111 ? 5.582 -5.596 -4.631 1.00 82.19 111 ALA A N 1
ATOM 826 C CA . ALA A 1 111 ? 5.666 -6.748 -5.513 1.00 82.19 111 ALA A CA 1
ATOM 827 C C . ALA A 1 111 ? 6.438 -6.375 -6.784 1.00 82.19 111 ALA A C 1
ATOM 829 O O . ALA A 1 111 ? 6.113 -5.402 -7.468 1.00 82.19 111 ALA A O 1
ATOM 830 N N . SER A 1 112 ? 7.465 -7.155 -7.116 1.00 81.12 112 SER A N 1
ATOM 831 C CA . SER A 1 112 ? 8.211 -7.012 -8.365 1.00 81.12 112 SER A CA 1
ATOM 832 C C . SER A 1 112 ? 8.724 -8.363 -8.846 1.00 81.12 112 SER A C 1
ATOM 834 O O . SER A 1 112 ? 9.061 -9.220 -8.031 1.00 81.12 112 SER A O 1
ATOM 836 N N . LYS A 1 113 ? 8.826 -8.525 -10.172 1.00 75.31 113 LYS A N 1
ATOM 837 C CA . LYS A 1 113 ? 9.443 -9.698 -10.816 1.00 75.31 113 LYS A CA 1
ATOM 838 C C . LYS A 1 113 ? 10.929 -9.842 -10.493 1.00 75.31 113 LYS A C 1
ATOM 840 O O . LYS A 1 113 ? 11.473 -10.937 -10.545 1.00 75.31 113 LYS A O 1
ATOM 845 N N . SER A 1 114 ? 11.609 -8.735 -10.203 1.00 74.94 114 SER A N 1
ATOM 846 C CA . SER A 1 114 ? 13.052 -8.735 -9.986 1.00 74.94 114 SER A CA 1
ATOM 847 C C . SER A 1 114 ? 13.438 -7.714 -8.926 1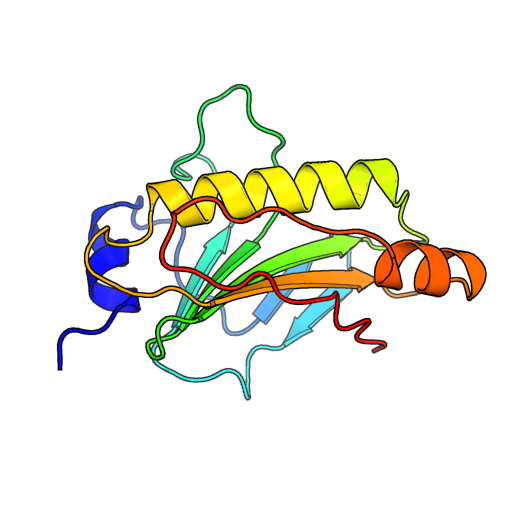.00 74.94 114 SER A C 1
ATOM 849 O O . SER A 1 114 ? 13.264 -6.509 -9.115 1.00 74.94 114 SER A O 1
ATOM 851 N N . LEU A 1 115 ? 14.027 -8.196 -7.835 1.00 78.31 115 LEU A N 1
ATOM 852 C CA . LEU A 1 115 ? 14.587 -7.371 -6.769 1.00 78.31 115 LEU A CA 1
ATOM 853 C C . LEU A 1 115 ? 16.076 -7.671 -6.630 1.00 78.31 115 LEU A C 1
ATOM 855 O O . LEU A 1 115 ? 16.472 -8.758 -6.190 1.00 78.31 115 LEU A O 1
ATOM 859 N N . ARG A 1 116 ? 16.911 -6.693 -6.997 1.00 81.62 116 ARG A N 1
ATOM 860 C CA . ARG A 1 116 ? 18.355 -6.770 -6.750 1.00 81.62 116 ARG A CA 1
ATOM 861 C C . ARG A 1 116 ? 18.625 -6.831 -5.238 1.00 81.62 116 ARG A C 1
ATOM 863 O O . ARG A 1 116 ? 17.846 -6.311 -4.438 1.00 81.62 116 ARG A O 1
ATOM 870 N N . ARG A 1 117 ? 19.716 -7.489 -4.823 1.00 80.19 117 ARG A N 1
ATOM 871 C CA . ARG A 1 117 ? 20.048 -7.681 -3.392 1.00 80.19 117 ARG A CA 1
ATOM 872 C C . ARG A 1 117 ? 20.217 -6.357 -2.643 1.00 80.19 117 ARG A C 1
ATOM 874 O O . ARG A 1 117 ? 19.695 -6.209 -1.543 1.00 80.19 117 ARG A O 1
ATOM 881 N N . ASP A 1 118 ? 20.896 -5.395 -3.256 1.00 81.06 118 ASP A N 1
ATOM 882 C CA . ASP A 1 118 ? 21.082 -4.040 -2.726 1.00 81.06 118 ASP A CA 1
ATOM 883 C C . ASP A 1 118 ? 19.741 -3.316 -2.525 1.00 81.06 118 ASP A C 1
ATOM 885 O O . ASP A 1 118 ? 19.514 -2.642 -1.521 1.00 81.06 118 ASP A O 1
ATOM 889 N N . THR A 1 119 ? 18.820 -3.521 -3.463 1.00 75.94 119 THR A N 1
ATOM 890 C CA . THR A 1 119 ? 17.473 -2.965 -3.439 1.00 75.94 119 THR A CA 1
ATOM 891 C C . THR A 1 119 ? 16.667 -3.600 -2.311 1.00 75.94 119 THR A C 1
ATOM 893 O O . THR A 1 119 ? 16.043 -2.895 -1.524 1.00 75.94 119 THR A O 1
ATOM 896 N N . GLN A 1 120 ? 16.758 -4.920 -2.144 1.00 76.38 120 GLN A N 1
ATOM 897 C CA . GLN A 1 120 ? 16.129 -5.632 -1.033 1.00 76.38 120 GLN A CA 1
ATOM 898 C C . GLN A 1 120 ? 16.644 -5.161 0.335 1.00 76.38 120 GLN A C 1
ATOM 900 O O . GLN A 1 120 ? 15.850 -5.011 1.262 1.00 76.38 120 GLN A O 1
ATOM 905 N N . PHE A 1 121 ? 17.947 -4.901 0.468 1.00 77.88 121 PHE A N 1
ATOM 906 C CA . PHE A 1 121 ? 18.534 -4.390 1.708 1.00 77.88 121 PHE A CA 1
ATOM 907 C C . PHE A 1 121 ? 18.003 -2.994 2.058 1.00 77.88 121 PHE A C 1
ATOM 909 O O . PHE A 1 121 ? 17.493 -2.778 3.155 1.00 77.88 121 PHE A O 1
ATOM 916 N N . LYS A 1 122 ? 18.026 -2.073 1.091 1.00 79.69 122 LYS A N 1
ATOM 917 C CA . LYS A 1 122 ? 17.486 -0.715 1.250 1.00 79.69 122 LYS A CA 1
ATOM 918 C C . LYS A 1 122 ? 15.984 -0.715 1.565 1.00 79.69 122 LYS A C 1
ATOM 920 O O . LYS A 1 122 ? 15.533 0.103 2.357 1.00 79.69 122 LYS A O 1
ATOM 925 N N . LEU A 1 123 ? 15.213 -1.646 0.996 1.00 73.94 123 LEU A N 1
ATOM 926 C CA . LEU A 1 123 ? 13.786 -1.805 1.305 1.00 73.94 123 LEU A CA 1
ATOM 927 C C . LEU A 1 123 ? 13.549 -2.264 2.746 1.00 73.94 123 LEU A C 1
ATOM 929 O O . LEU A 1 123 ? 12.638 -1.764 3.391 1.00 73.94 123 LEU A O 1
ATOM 933 N N . ARG A 1 124 ? 14.383 -3.165 3.280 1.00 74.12 124 ARG A N 1
ATOM 934 C CA . ARG A 1 124 ? 14.288 -3.600 4.686 1.00 74.12 124 ARG A CA 1
ATOM 935 C C . ARG A 1 124 ? 14.556 -2.468 5.678 1.00 74.12 124 ARG A C 1
ATOM 937 O O . ARG A 1 124 ? 14.012 -2.493 6.774 1.00 74.12 124 ARG A O 1
ATOM 944 N N . GLN A 1 125 ? 15.389 -1.503 5.295 1.00 75.81 125 GLN A N 1
ATOM 945 C CA . GLN A 1 125 ? 15.689 -0.317 6.101 1.00 75.81 125 GLN A CA 1
ATOM 946 C C . GLN A 1 125 ? 14.678 0.818 5.899 1.00 75.81 125 GLN A C 1
ATOM 948 O O . GLN A 1 125 ? 14.611 1.741 6.709 1.00 75.81 125 GLN A O 1
ATOM 953 N N . ALA A 1 126 ? 13.896 0.783 4.819 1.00 73.88 126 ALA A N 1
ATOM 954 C CA . ALA A 1 126 ? 12.882 1.786 4.568 1.00 73.88 126 ALA A CA 1
ATOM 955 C C . ALA A 1 126 ? 11.717 1.617 5.551 1.00 73.88 126 ALA A C 1
ATOM 957 O O . ALA A 1 126 ? 11.199 0.526 5.762 1.00 73.88 126 ALA A O 1
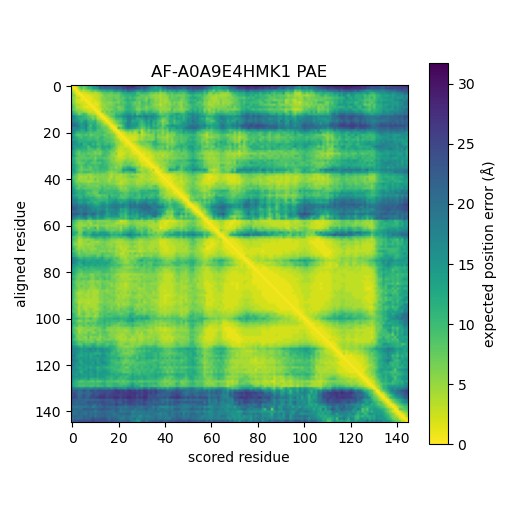ATOM 958 N N . THR A 1 127 ? 11.251 2.724 6.111 1.00 73.88 127 THR A N 1
ATOM 959 C CA . THR A 1 127 ? 10.026 2.784 6.910 1.00 73.88 127 THR A CA 1
ATOM 960 C C . THR A 1 127 ? 8.931 3.497 6.128 1.00 73.88 127 THR A C 1
ATOM 962 O O . THR A 1 127 ? 9.198 4.455 5.397 1.00 73.88 127 THR A O 1
ATOM 965 N N . VAL A 1 128 ? 7.704 2.993 6.255 1.00 77.00 128 VAL A N 1
ATOM 966 C CA . VAL A 1 128 ? 6.480 3.699 5.865 1.00 77.00 128 VAL A CA 1
ATOM 967 C C . VAL A 1 128 ? 5.765 4.047 7.156 1.00 77.00 128 VAL A C 1
ATOM 969 O O . VAL A 1 128 ? 5.555 3.183 8.009 1.00 77.00 128 VAL A O 1
ATOM 972 N N . GLU A 1 129 ? 5.442 5.319 7.316 1.00 79.06 129 GLU A N 1
ATOM 973 C CA . GLU A 1 129 ? 4.806 5.823 8.521 1.00 79.06 129 GLU A CA 1
ATOM 974 C C . GLU A 1 129 ? 3.294 5.694 8.387 1.00 79.06 129 GLU A C 1
ATOM 976 O O . GLU A 1 129 ? 2.708 6.064 7.371 1.00 79.06 129 GLU A O 1
ATOM 981 N N . PHE A 1 130 ? 2.653 5.158 9.418 1.00 74.50 130 PHE A N 1
ATOM 982 C CA . PHE A 1 130 ? 1.203 5.051 9.483 1.00 74.50 130 PHE A CA 1
ATOM 983 C C . PHE A 1 130 ? 0.731 5.751 10.757 1.00 74.50 130 PHE A C 1
ATOM 985 O O . PHE A 1 130 ? 0.913 5.247 11.865 1.00 74.50 130 PHE A O 1
ATOM 992 N N . GLY A 1 131 ? 0.230 6.975 10.590 1.00 61.72 131 GLY A N 1
ATOM 993 C CA . GLY A 1 131 ? 0.017 7.925 11.675 1.00 61.72 131 GLY A CA 1
ATOM 994 C C . GLY A 1 131 ? -1.355 7.817 12.329 1.00 61.72 131 GLY A C 1
ATOM 995 O O . GLY A 1 131 ? -2.334 8.308 11.797 1.00 61.72 131 GLY A O 1
ATOM 996 N N . SER A 1 132 ? -1.402 7.249 13.533 1.00 47.75 132 SER A N 1
ATOM 997 C CA . SER A 1 132 ? -2.379 7.551 14.588 1.00 47.75 132 SER A CA 1
ATOM 998 C C . SER A 1 132 ? -1.883 6.860 15.864 1.00 47.75 132 SER A C 1
ATOM 1000 O O . SER A 1 132 ? -1.508 5.689 15.818 1.00 47.75 132 SER A O 1
ATOM 1002 N N . ALA A 1 133 ? -1.829 7.580 16.990 1.00 42.09 133 ALA A N 1
ATOM 1003 C CA . ALA A 1 133 ? -1.092 7.269 18.229 1.00 42.09 133 ALA A CA 1
ATOM 1004 C C . ALA A 1 133 ? -1.413 5.925 18.944 1.00 42.09 133 ALA A C 1
ATOM 1006 O O . ALA A 1 133 ? -0.931 5.679 20.046 1.00 42.09 133 ALA A O 1
ATOM 1007 N N . ARG A 1 134 ? -2.209 5.033 18.339 1.00 44.22 134 ARG A N 1
ATOM 1008 C CA . ARG A 1 134 ? -2.527 3.676 18.824 1.00 44.22 134 ARG A CA 1
ATOM 1009 C C . ARG A 1 134 ? -2.206 2.572 17.803 1.00 44.22 134 ARG A C 1
ATOM 1011 O O . ARG A 1 134 ? -2.877 1.543 17.798 1.00 44.22 134 ARG A O 1
ATOM 1018 N N . ARG A 1 135 ? -1.250 2.763 16.888 1.00 49.28 135 ARG A N 1
ATOM 1019 C CA . ARG A 1 135 ? -1.042 1.863 15.733 1.00 49.28 135 ARG A CA 1
ATOM 1020 C C . ARG A 1 135 ? 0.442 1.566 15.518 1.00 49.28 135 ARG A C 1
ATOM 1022 O O . ARG A 1 135 ? 1.279 2.452 15.623 1.00 49.28 135 ARG A O 1
ATOM 1029 N N . SER A 1 136 ? 0.767 0.299 15.276 1.00 46.34 136 SER A N 1
ATOM 1030 C CA . SER A 1 136 ? 2.139 -0.179 15.071 1.00 46.34 136 SER A CA 1
ATOM 1031 C C . SER A 1 136 ? 2.491 -0.170 13.586 1.00 46.34 136 SER A C 1
ATOM 1033 O O . SER A 1 136 ? 1.762 -0.747 12.776 1.00 46.34 136 SER A O 1
ATOM 1035 N N . SER A 1 137 ? 3.620 0.446 13.241 1.00 48.47 137 SER A N 1
ATOM 1036 C CA . SER A 1 137 ? 4.272 0.288 11.942 1.00 48.47 137 SER A CA 1
ATOM 1037 C C . SER A 1 137 ? 4.879 -1.117 11.815 1.00 48.47 137 SER A C 1
ATOM 1039 O O . SER A 1 137 ? 5.310 -1.716 12.800 1.00 48.47 137 SER A O 1
ATOM 1041 N N . GLY A 1 138 ? 4.887 -1.669 10.600 1.00 50.09 138 GLY A N 1
ATOM 1042 C CA . GLY A 1 138 ? 5.533 -2.943 10.279 1.00 50.09 138 GLY A CA 1
ATOM 1043 C C . GLY A 1 138 ? 6.692 -2.746 9.302 1.00 50.09 138 GLY A C 1
ATOM 1044 O O . GLY A 1 138 ? 6.575 -1.974 8.350 1.00 50.09 138 GLY A O 1
ATOM 1045 N N . ALA A 1 139 ? 7.804 -3.451 9.529 1.00 52.75 139 ALA A N 1
ATOM 1046 C CA . ALA A 1 139 ? 8.913 -3.537 8.578 1.00 52.75 139 ALA A CA 1
ATOM 1047 C C . ALA A 1 139 ? 8.475 -4.237 7.277 1.00 52.75 139 ALA A C 1
ATOM 1049 O O . ALA A 1 139 ? 7.547 -5.046 7.284 1.00 52.75 139 ALA A O 1
ATOM 1050 N N . TRP A 1 140 ? 9.149 -3.941 6.162 1.00 48.66 140 TRP A N 1
ATOM 1051 C CA . TRP A 1 140 ? 8.779 -4.437 4.833 1.00 48.66 140 TRP A CA 1
ATOM 1052 C C . TRP A 1 140 ? 8.995 -5.955 4.716 1.00 48.66 140 TRP A C 1
ATOM 1054 O O . TRP A 1 140 ? 10.148 -6.405 4.745 1.00 48.66 140 TRP A O 1
ATOM 1064 N N . PRO A 1 141 ? 7.948 -6.770 4.488 1.00 46.09 141 PRO A N 1
ATOM 1065 C CA . PRO A 1 141 ? 8.148 -8.116 3.982 1.00 46.09 141 PRO A CA 1
ATOM 1066 C C . PRO A 1 141 ? 8.528 -8.022 2.498 1.00 46.09 141 PRO A C 1
ATOM 1068 O O . PRO A 1 141 ? 7.718 -7.670 1.642 1.00 46.09 141 PRO A O 1
ATOM 1071 N N . ALA A 1 142 ? 9.784 -8.330 2.174 1.00 44.03 142 ALA A N 1
ATOM 1072 C CA . ALA A 1 142 ? 10.194 -8.522 0.787 1.00 44.03 142 ALA A CA 1
ATOM 1073 C C . ALA A 1 142 ? 9.675 -9.885 0.306 1.00 44.03 142 ALA A C 1
ATOM 1075 O O . ALA A 1 142 ? 10.307 -10.909 0.564 1.00 44.03 142 ALA A O 1
ATOM 1076 N N . VAL A 1 143 ? 8.526 -9.899 -0.370 1.00 43.88 143 VAL A N 1
ATOM 1077 C CA . VAL A 1 143 ? 7.964 -11.111 -0.979 1.00 43.88 143 VAL A CA 1
ATOM 1078 C C . VAL A 1 143 ? 8.548 -11.258 -2.382 1.00 43.88 143 VAL A C 1
ATOM 1080 O O . VAL A 1 143 ? 8.268 -10.449 -3.264 1.00 43.88 143 VAL A O 1
ATOM 1083 N N . ARG A 1 144 ? 9.390 -12.276 -2.581 1.00 39.84 144 ARG A N 1
ATOM 1084 C CA . ARG A 1 144 ? 9.787 -12.728 -3.922 1.00 39.84 144 ARG A CA 1
ATOM 1085 C C . ARG A 1 144 ? 8.699 -13.673 -4.437 1.00 39.84 144 ARG A C 1
ATOM 1087 O O . ARG A 1 144 ? 8.247 -14.524 -3.674 1.00 39.84 144 ARG A O 1
ATOM 1094 N N . ARG A 1 145 ? 8.275 -13.493 -5.686 1.00 40.75 145 ARG A N 1
ATOM 1095 C CA . ARG A 1 145 ? 7.574 -14.526 -6.456 1.00 40.75 145 ARG A CA 1
ATOM 1096 C C . ARG A 1 145 ? 8.566 -15.146 -7.418 1.00 40.75 145 ARG A C 1
ATOM 1098 O O . ARG A 1 145 ? 9.391 -14.364 -7.944 1.00 40.75 145 ARG A O 1
#

Nearest PDB structures (foldseek):
  4y68-assembly3_B  TM=5.195E-01  e=8.006E+00  Streptococcus agalactiae 515
  8yqt-assembly1_D  TM=3.909E-01  e=4.510E+00  African swine fever virus
  8dgf-assembly1_D  TM=3.896E-01  e=4.231E+00  Escherichia coli
  1wtd-assembly1_B  TM=3.584E-01  e=4.510E+00  Escherichia coli

Sequence (145 aa):
MNGFARSVRPKIANTACLVDGIEKGGCGVSLVDAPRPRLVIDLDKTGAPLGKAQIKRDFLLFADSDLVIAVEIKSGNPNITQAKRQLQAGANAADRLAPRDVRVTFRPVLASKSLRRDTQFKLRQATVEFGSARRSSGAWPAVRR

Secondary structure (DSSP, 8-state):
---HHHHHGGGS-GGG---SEEEETTEEEE-TTS-SSEEEEETTSTT-SS-TTS----EEEEETTTEEEEEEEESSS--HHHHHHHHHHHHHHHHHHS-SSS-PEEEEEEEES---HHHHHHHHH------STT-----------

Foldseek 3Di:
DCFQQNQLVVVFDPVFWDDQWDDDPRFIGGCVVPAPPKTKGQQQDDGGNDDPPADHAWIWIRHRPLEIEIEHEDAAADDLVVLLSNVLSVLVSCLVRGDPPDAHEYAYEYTYQDYDPVNVVVQQVDWRDRDDPRYDTDGHDHDHD

Mean predicted aligned error: 9.55 Å

Radius of gyration: 14.45 Å; Cα contacts (8 Å, |Δi|>4): 281; chains: 1; bounding box: 41×33×35 Å